Protein AF-A0A935K0T3-F1 (afdb_monomer_lite)

Structure (mmCIF, N/CA/C/O backbone):
data_AF-A0A935K0T3-F1
#
_entry.id   AF-A0A935K0T3-F1
#
loop_
_atom_site.group_PDB
_atom_site.id
_atom_site.type_symbol
_atom_site.label_atom_id
_atom_site.label_alt_id
_a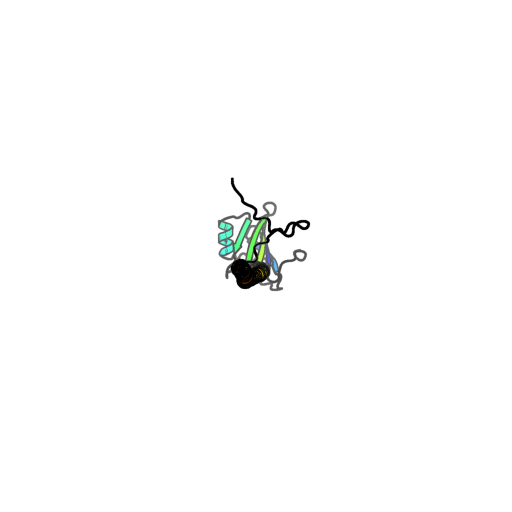tom_site.label_comp_id
_atom_site.label_asym_id
_atom_site.label_entity_id
_atom_site.label_seq_id
_atom_site.pdbx_PDB_ins_code
_atom_site.Cartn_x
_atom_site.Cartn_y
_atom_site.Cartn_z
_atom_site.occupancy
_atom_site.B_iso_or_equiv
_atom_site.auth_seq_id
_atom_site.auth_comp_id
_atom_site.auth_asym_id
_atom_site.auth_atom_id
_atom_site.pdbx_PDB_model_num
ATOM 1 N N . MET A 1 1 ? -18.525 -11.888 6.993 1.00 54.31 1 MET A N 1
ATOM 2 C CA . MET A 1 1 ? -18.818 -10.453 6.784 1.00 54.31 1 MET A C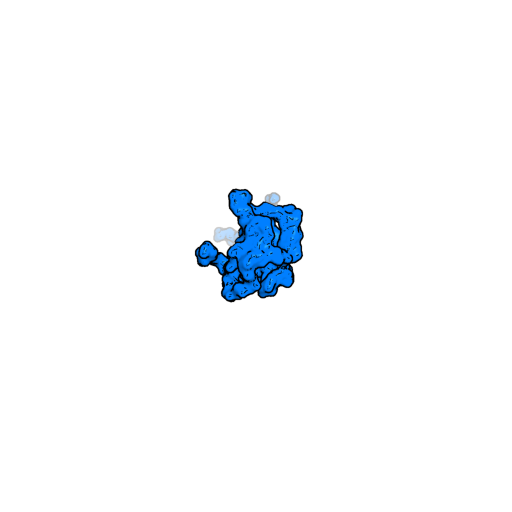A 1
ATOM 3 C C . MET A 1 1 ? -17.864 -9.775 5.790 1.00 54.31 1 MET A C 1
ATOM 5 O O . MET A 1 1 ? -18.328 -8.886 5.102 1.00 54.31 1 MET A O 1
ATOM 9 N N . PHE A 1 2 ? -16.592 -10.187 5.635 1.00 64.50 2 PHE A N 1
ATOM 10 C CA . PHE A 1 2 ? -15.665 -9.585 4.644 1.00 64.50 2 PHE A CA 1
ATOM 11 C C . PHE A 1 2 ? -15.373 -10.440 3.389 1.00 64.50 2 PHE A C 1
ATOM 13 O O . PHE A 1 2 ? -14.568 -10.028 2.562 1.00 64.50 2 PHE A O 1
ATOM 20 N N . ASN A 1 3 ? -16.013 -11.605 3.221 1.00 60.66 3 ASN A N 1
ATOM 21 C CA . ASN A 1 3 ? -15.709 -12.534 2.116 1.00 60.66 3 ASN A CA 1
ATOM 22 C C . ASN A 1 3 ? -16.122 -12.031 0.724 1.00 60.66 3 ASN A C 1
ATOM 24 O O . ASN A 1 3 ? -15.619 -12.551 -0.267 1.00 60.66 3 ASN A O 1
ATOM 28 N N . ASP A 1 4 ? -16.998 -11.028 0.639 1.00 73.56 4 ASP A N 1
ATOM 29 C CA . ASP A 1 4 ? -17.454 -10.489 -0.649 1.00 73.56 4 ASP A CA 1
ATOM 30 C C . ASP A 1 4 ? -16.467 -9.473 -1.248 1.00 73.56 4 ASP A C 1
ATOM 32 O O . ASP A 1 4 ? -16.564 -9.114 -2.422 1.00 73.56 4 ASP A O 1
ATOM 36 N N . VAL A 1 5 ? -15.482 -9.020 -0.463 1.00 77.25 5 VAL A N 1
ATOM 37 C CA . VAL A 1 5 ? -14.443 -8.101 -0.933 1.00 77.25 5 VAL A CA 1
ATOM 38 C C . VAL A 1 5 ? -13.298 -8.915 -1.523 1.00 77.25 5 VAL A C 1
ATOM 40 O O . VAL A 1 5 ? -12.588 -9.613 -0.805 1.00 77.25 5 VAL A O 1
ATOM 43 N N . LYS A 1 6 ? -13.086 -8.809 -2.836 1.00 81.81 6 LYS A N 1
ATOM 44 C CA . LYS A 1 6 ? -11.944 -9.442 -3.507 1.00 81.81 6 LYS A CA 1
ATOM 45 C C . LYS A 1 6 ? -10.707 -8.565 -3.344 1.00 81.81 6 LYS A C 1
ATOM 47 O O . LYS A 1 6 ? -10.576 -7.551 -4.023 1.00 81.81 6 LYS A O 1
ATOM 52 N N . LEU A 1 7 ? -9.811 -8.956 -2.443 1.00 85.06 7 LEU A N 1
ATOM 53 C CA . LEU A 1 7 ? -8.482 -8.362 -2.306 1.00 85.06 7 LEU A CA 1
ATOM 54 C C . LEU A 1 7 ? -7.411 -9.352 -2.754 1.00 85.06 7 LEU A C 1
ATOM 56 O O . LEU A 1 7 ? -7.618 -10.566 -2.736 1.00 85.06 7 LEU A O 1
ATOM 60 N N . ALA A 1 8 ? -6.257 -8.823 -3.151 1.00 86.19 8 ALA A N 1
ATOM 61 C CA . ALA A 1 8 ? -5.131 -9.646 -3.557 1.00 86.19 8 ALA A CA 1
ATOM 62 C C . ALA A 1 8 ? -4.634 -10.540 -2.403 1.00 86.19 8 ALA A C 1
ATOM 64 O O . ALA A 1 8 ? -4.748 -10.141 -1.233 1.00 86.19 8 ALA A O 1
ATOM 65 N N . PRO A 1 9 ? -4.042 -11.711 -2.704 1.00 86.50 9 PRO A N 1
ATOM 66 C CA . PRO A 1 9 ? -3.429 -12.568 -1.698 1.00 86.50 9 PRO A CA 1
ATOM 67 C C . PRO A 1 9 ? -2.460 -11.793 -0.806 1.00 86.50 9 PRO A C 1
ATOM 69 O O . PRO A 1 9 ? -1.772 -10.881 -1.258 1.00 86.50 9 PRO A O 1
ATOM 72 N N . GLY A 1 10 ? -2.446 -12.119 0.483 1.00 86.75 10 GLY A N 1
ATOM 73 C CA . GLY A 1 10 ? -1.633 -11.413 1.473 1.00 86.75 10 GLY A CA 1
ATOM 74 C C . GLY A 1 10 ? -2.252 -10.116 1.988 1.00 86.75 10 GLY A C 1
ATOM 75 O O . GLY A 1 10 ? -1.748 -9.585 2.971 1.00 86.75 10 GLY A O 1
ATOM 76 N N . SER A 1 11 ? -3.352 -9.612 1.419 1.00 90.31 11 SER A N 1
ATOM 77 C CA . SER A 1 11 ? -4.079 -8.453 1.966 1.00 90.31 11 SER A CA 1
ATOM 78 C C . SER A 1 11 ? -4.712 -8.750 3.328 1.00 90.31 11 SER A C 1
ATOM 80 O O . SER A 1 11 ? -4.902 -9.907 3.711 1.00 90.31 11 SER A O 1
ATOM 82 N N . ALA A 1 12 ? -5.058 -7.703 4.074 1.00 90.62 12 ALA A N 1
ATOM 83 C CA . ALA A 1 12 ? -5.707 -7.829 5.374 1.00 90.62 12 ALA A CA 1
ATOM 84 C C . ALA A 1 12 ? -6.763 -6.741 5.589 1.00 90.62 12 ALA A C 1
ATOM 86 O O . ALA A 1 12 ? -6.506 -5.564 5.357 1.00 90.62 12 ALA A O 1
ATOM 87 N N . ILE A 1 13 ? -7.922 -7.127 6.114 1.00 92.06 13 ILE A N 1
ATOM 88 C CA . ILE A 1 13 ? -8.931 -6.208 6.644 1.00 92.06 13 ILE A CA 1
ATOM 89 C C . ILE A 1 13 ? -8.975 -6.398 8.156 1.00 92.06 13 ILE A C 1
ATOM 91 O O . ILE A 1 13 ? -9.056 -7.523 8.648 1.00 92.06 13 ILE A O 1
ATOM 95 N N . SER A 1 14 ? -8.890 -5.303 8.904 1.00 91.94 14 SER A N 1
ATOM 96 C CA . SER A 1 14 ? -8.998 -5.296 10.362 1.00 91.94 14 SER A CA 1
ATOM 97 C C . SER A 1 14 ? -10.047 -4.280 10.789 1.00 91.94 14 SER A C 1
ATOM 99 O O . SER A 1 14 ? -10.011 -3.131 10.362 1.00 91.94 14 SER A O 1
ATOM 101 N N . LEU A 1 15 ? -10.958 -4.693 11.657 1.00 93.69 15 LEU A N 1
ATOM 102 C CA . LEU A 1 15 ? -11.904 -3.824 12.337 1.00 93.69 15 LEU A CA 1
ATOM 103 C C . LEU A 1 15 ? -11.421 -3.637 13.771 1.00 93.69 15 LEU A C 1
ATOM 105 O O . LEU A 1 15 ? -11.183 -4.627 14.468 1.00 93.69 15 LEU A O 1
ATOM 109 N N . ARG A 1 16 ? -11.267 -2.390 14.208 1.00 94.56 16 ARG A N 1
ATOM 110 C CA . ARG A 1 16 ? -10.879 -2.043 15.578 1.00 94.56 16 ARG A CA 1
ATOM 111 C C . ARG A 1 16 ? -11.918 -1.126 16.224 1.00 94.56 16 ARG A C 1
ATOM 113 O O . ARG A 1 16 ? -12.563 -0.349 15.525 1.00 94.56 16 ARG A O 1
ATOM 120 N N . ASP A 1 17 ? -12.093 -1.247 17.535 1.00 94.50 17 ASP A N 1
ATOM 121 C CA . ASP A 1 17 ? -12.976 -0.387 18.334 1.00 94.50 17 ASP A CA 1
ATOM 122 C C . ASP A 1 17 ? -12.347 0.993 18.630 1.00 94.50 17 ASP A C 1
ATOM 124 O O . ASP A 1 17 ? -11.243 1.304 18.174 1.00 94.50 17 ASP A O 1
ATOM 128 N N . GLU A 1 18 ? -13.044 1.828 19.406 1.00 92.38 18 GLU A N 1
ATOM 129 C CA . GLU A 1 18 ? -12.601 3.181 19.787 1.00 92.38 18 GLU A CA 1
ATOM 130 C C . GLU A 1 18 ? -11.276 3.206 20.568 1.00 92.38 18 GLU A C 1
ATOM 132 O O . GLU A 1 18 ? -10.490 4.157 20.451 1.00 92.38 18 GLU A O 1
ATOM 137 N N . ASN A 1 19 ? -11.021 2.139 21.332 1.00 92.38 19 ASN A N 1
ATOM 138 C CA . ASN A 1 19 ? -9.807 1.899 22.112 1.00 92.38 19 ASN A CA 1
ATOM 139 C C . ASN A 1 19 ? -8.745 1.143 21.302 1.00 92.38 19 ASN A C 1
ATOM 141 O O . ASN A 1 19 ? -7.766 0.646 21.866 1.00 92.38 19 ASN A O 1
ATOM 145 N N . MET A 1 20 ? -8.951 1.035 19.988 1.00 93.06 20 MET A N 1
ATOM 146 C CA . MET A 1 20 ? -8.132 0.281 19.056 1.00 93.06 20 MET A CA 1
ATOM 147 C C . MET A 1 20 ? -8.016 -1.214 19.389 1.00 93.06 20 MET A C 1
ATOM 149 O O . MET A 1 20 ? -7.093 -1.868 18.910 1.00 93.06 20 MET A O 1
ATOM 153 N N . GLY A 1 21 ? -8.937 -1.791 20.158 1.00 93.69 21 GLY A N 1
ATOM 154 C CA . GLY A 1 21 ? -9.033 -3.236 20.352 1.00 93.69 21 GLY A CA 1
ATOM 155 C C . GLY A 1 21 ? -9.462 -3.927 19.062 1.00 93.69 21 GLY A C 1
ATOM 156 O O . GLY A 1 21 ? -10.367 -3.458 18.373 1.00 93.69 21 GLY A O 1
ATOM 157 N N . LEU A 1 22 ? -8.796 -5.023 18.690 1.00 93.25 22 LEU A N 1
ATOM 158 C CA . LEU A 1 22 ? -9.160 -5.776 17.491 1.00 93.25 22 LEU A CA 1
ATOM 159 C C . LEU A 1 22 ? -10.536 -6.434 17.651 1.00 93.25 22 LEU A C 1
ATOM 161 O O . LEU A 1 22 ? -10.690 -7.339 18.455 1.00 93.25 22 LEU A O 1
ATOM 165 N N . VAL A 1 23 ? -11.521 -6.032 16.854 1.00 93.00 23 VAL A N 1
ATOM 166 C CA . VAL A 1 23 ? -12.871 -6.622 16.861 1.00 93.00 23 VAL A CA 1
ATOM 167 C C . VAL A 1 23 ? -12.943 -7.801 15.896 1.00 93.00 23 VAL A C 1
ATOM 169 O O . VAL A 1 23 ? -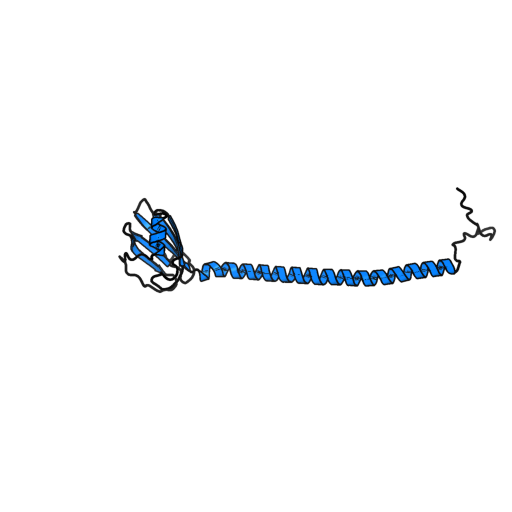13.471 -8.858 16.225 1.00 93.00 23 VAL A O 1
ATOM 172 N N . ALA A 1 24 ? -12.389 -7.630 14.697 1.00 90.44 24 ALA A N 1
ATOM 173 C CA . ALA A 1 24 ? -12.349 -8.671 13.679 1.00 90.44 24 ALA A CA 1
ATOM 174 C C . ALA A 1 24 ? -11.138 -8.481 12.765 1.00 9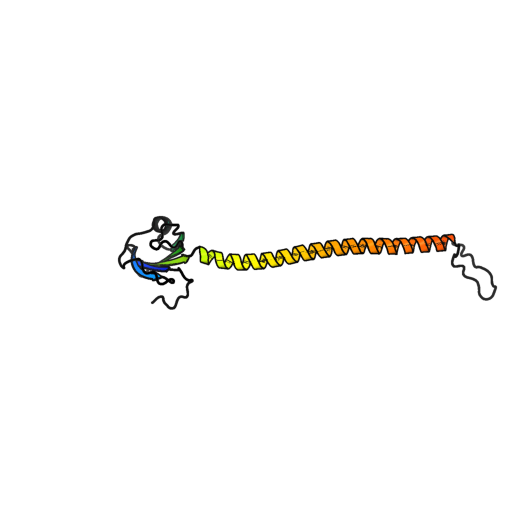0.44 24 ALA A C 1
ATOM 176 O O . ALA A 1 24 ? -10.736 -7.353 12.478 1.00 90.44 24 ALA A O 1
ATOM 177 N N . ARG A 1 25 ? -10.575 -9.582 12.264 1.00 89.25 25 ARG A N 1
ATOM 178 C CA . ARG A 1 25 ? -9.529 -9.562 11.237 1.00 89.25 25 ARG A CA 1
ATOM 179 C C . ARG A 1 25 ? -9.772 -10.665 10.224 1.00 89.25 25 ARG A C 1
ATOM 181 O O . ARG A 1 25 ? -10.046 -11.805 10.586 1.00 89.25 25 ARG A O 1
ATOM 188 N N . THR A 1 26 ? -9.604 -10.323 8.958 1.00 88.69 26 THR A N 1
ATOM 189 C CA . THR A 1 26 ? -9.605 -11.271 7.849 1.00 88.69 26 THR A CA 1
ATOM 190 C C . THR A 1 26 ? -8.349 -11.033 7.032 1.00 88.69 26 THR A C 1
ATOM 192 O O . THR A 1 26 ? -8.049 -9.898 6.665 1.00 88.69 26 THR A O 1
ATOM 195 N N . THR A 1 27 ? -7.595 -12.094 6.781 1.00 88.62 27 THR A N 1
ATOM 196 C CA . THR A 1 27 ? -6.417 -12.083 5.915 1.00 88.62 27 THR A CA 1
ATOM 197 C C . THR A 1 27 ? -6.710 -12.915 4.673 1.00 88.62 27 THR A C 1
ATOM 199 O O . THR A 1 27 ? -7.411 -13.924 4.736 1.00 88.62 27 THR A O 1
ATOM 202 N N . PHE A 1 28 ? -6.201 -12.465 3.531 1.00 87.56 28 PHE A N 1
ATOM 203 C CA . PHE A 1 28 ? -6.473 -13.056 2.217 1.00 87.56 28 PHE A CA 1
ATOM 204 C C . PHE A 1 28 ? -5.395 -14.073 1.800 1.00 87.56 28 PHE A C 1
ATOM 206 O O . PHE A 1 28 ? -5.265 -14.416 0.631 1.00 87.56 28 PHE A O 1
ATOM 213 N N . ASP A 1 29 ? -4.608 -14.550 2.765 1.00 83.56 29 ASP A N 1
ATOM 214 C CA . ASP A 1 29 ? -3.599 -15.611 2.646 1.00 83.56 29 ASP A CA 1
ATOM 215 C C . ASP A 1 29 ? -3.817 -16.755 3.658 1.00 83.56 29 ASP A C 1
ATOM 217 O O . ASP A 1 29 ? -2.972 -17.639 3.792 1.00 83.56 29 ASP A O 1
ATOM 221 N N . GLY A 1 30 ? -4.936 -16.740 4.394 1.00 69.88 30 GLY A N 1
ATOM 222 C CA . GLY A 1 30 ? -5.283 -17.770 5.378 1.00 69.88 30 GLY A CA 1
ATOM 223 C C . GLY A 1 30 ? -4.484 -17.717 6.687 1.00 69.88 30 GLY A C 1
ATOM 224 O O . GLY A 1 30 ? -4.711 -18.549 7.565 1.00 69.88 30 GLY A O 1
ATOM 225 N N . LYS A 1 31 ? -3.579 -16.746 6.873 1.00 68.75 31 LYS A N 1
ATOM 226 C CA . LYS A 1 31 ? -2.801 -16.607 8.114 1.00 68.75 31 LYS A CA 1
ATOM 227 C C . LYS A 1 31 ? -3.575 -15.790 9.148 1.00 68.75 31 LYS A C 1
ATOM 229 O O . LYS A 1 31 ? -3.603 -14.562 9.075 1.00 68.75 31 LYS A O 1
ATOM 234 N N . GLN A 1 32 ? -4.190 -16.434 10.140 1.00 64.50 32 GLN A N 1
ATOM 235 C CA . GLN A 1 32 ? -4.731 -15.730 11.312 1.00 64.50 32 GLN A CA 1
ATOM 236 C C . GLN A 1 32 ? -3.689 -15.670 12.430 1.00 64.50 32 GLN A C 1
ATOM 238 O O . GLN A 1 32 ? -3.357 -16.689 13.023 1.00 64.50 32 GLN A O 1
ATOM 243 N N . ALA A 1 33 ? -3.187 -14.470 12.733 1.00 64.44 33 ALA A N 1
ATOM 244 C CA . ALA A 1 33 ? -2.110 -14.292 13.712 1.00 64.44 33 ALA A CA 1
ATOM 245 C C . ALA A 1 33 ? -2.432 -13.323 14.867 1.00 64.44 33 ALA A C 1
ATOM 247 O O . ALA A 1 33 ? -1.569 -13.084 15.706 1.00 64.44 33 ALA A O 1
ATOM 248 N N . ILE A 1 34 ? -3.642 -12.747 14.942 1.00 78.62 34 ILE A N 1
ATOM 249 C CA . ILE A 1 34 ? -3.979 -11.762 15.986 1.00 78.62 34 ILE A CA 1
ATOM 250 C C . ILE A 1 34 ? -5.305 -12.118 16.654 1.00 78.62 34 ILE A C 1
ATOM 252 O O . ILE A 1 34 ? -6.319 -12.289 15.978 1.00 78.62 34 ILE A O 1
ATOM 256 N N . GLN A 1 35 ? -5.277 -12.216 17.982 1.00 84.19 35 GLN A N 1
ATOM 257 C CA . GLN A 1 35 ? -6.448 -12.507 18.803 1.00 84.19 35 GLN A CA 1
ATOM 258 C C . GLN A 1 35 ? -7.380 -11.292 18.875 1.00 84.19 35 GLN A C 1
ATOM 260 O O . GLN A 1 35 ? -6.933 -10.143 18.923 1.00 84.19 35 GLN A O 1
ATOM 265 N N . VAL A 1 36 ? -8.688 -11.550 18.906 1.00 88.56 36 VAL A N 1
ATOM 266 C CA . VAL A 1 36 ? -9.702 -10.520 19.171 1.00 88.56 36 VAL A CA 1
ATOM 267 C C . VAL A 1 36 ? -9.411 -9.875 20.533 1.00 88.56 36 VAL A C 1
ATOM 269 O O . VAL A 1 36 ? -9.060 -10.557 21.491 1.00 88.56 36 VAL A O 1
ATOM 272 N N . GLY A 1 37 ? -9.515 -8.552 20.605 1.00 88.88 37 GLY A N 1
ATOM 273 C CA . GLY A 1 37 ? -9.195 -7.734 21.772 1.00 88.88 37 GLY A CA 1
ATOM 274 C C . GLY A 1 37 ? -7.750 -7.229 21.828 1.00 88.88 37 GLY A C 1
ATOM 275 O O . GLY A 1 37 ? -7.460 -6.373 22.660 1.00 88.88 37 GLY A O 1
ATOM 276 N N . ASP A 1 38 ? -6.847 -7.684 20.948 1.00 89.88 38 ASP A N 1
ATOM 277 C CA . ASP A 1 38 ? -5.453 -7.219 20.942 1.00 89.88 38 ASP A CA 1
ATOM 278 C C . ASP A 1 38 ? -5.371 -5.711 20.626 1.00 89.88 38 ASP A C 1
ATOM 280 O O . ASP A 1 38 ? -5.811 -5.243 19.569 1.00 89.88 38 ASP A O 1
ATOM 284 N N . LYS A 1 39 ? -4.792 -4.948 21.559 1.00 91.94 39 LYS A N 1
ATOM 285 C CA . LYS A 1 39 ? -4.635 -3.485 21.489 1.00 91.94 39 LYS A CA 1
ATOM 286 C C . LYS A 1 39 ? -3.251 -3.040 21.026 1.00 91.94 39 LYS A C 1
ATOM 288 O O . LYS A 1 39 ? -3.002 -1.842 20.942 1.00 91.94 39 LYS A O 1
ATOM 293 N N . ARG A 1 40 ? -2.339 -3.968 20.729 1.00 89.25 40 ARG A N 1
ATOM 294 C CA . ARG A 1 40 ? -1.004 -3.614 20.245 1.00 89.25 40 ARG A CA 1
ATOM 295 C C . ARG A 1 40 ? -1.124 -2.900 18.904 1.00 89.25 40 ARG A C 1
ATOM 297 O O . ARG A 1 40 ? -1.802 -3.372 17.982 1.00 89.25 40 ARG A O 1
ATOM 304 N N . LEU A 1 41 ? -0.433 -1.770 18.805 1.00 89.38 41 LEU A N 1
ATOM 305 C CA . LEU A 1 41 ? -0.321 -0.967 17.597 1.00 89.38 41 LEU A CA 1
ATOM 306 C C . LEU A 1 41 ? 1.114 -1.044 17.089 1.00 89.38 41 LEU A C 1
ATOM 308 O O . LEU A 1 41 ? 2.068 -1.064 17.859 1.00 89.38 41 LEU A O 1
ATOM 312 N N . SER A 1 42 ? 1.272 -1.118 15.771 1.00 89.00 42 SER A N 1
ATOM 313 C CA . SER A 1 42 ? 2.587 -0.929 15.162 1.00 89.00 42 SER A CA 1
ATOM 314 C C . SER A 1 42 ? 2.998 0.544 15.298 1.00 89.00 42 SER A C 1
ATOM 316 O O . SER A 1 42 ? 2.121 1.400 15.130 1.00 89.00 42 SER A O 1
ATOM 318 N N . PRO A 1 43 ? 4.293 0.870 15.447 1.00 90.56 43 PRO A N 1
ATOM 319 C CA . PRO A 1 43 ? 4.760 2.259 15.496 1.00 90.56 43 PRO A CA 1
ATOM 320 C C . PRO A 1 43 ? 4.275 3.118 14.315 1.00 90.56 43 PRO A C 1
ATOM 322 O O . PRO A 1 43 ? 3.944 4.289 14.481 1.00 90.56 43 PRO A O 1
ATOM 325 N N . ALA A 1 44 ? 4.165 2.527 13.120 1.00 92.44 44 ALA A N 1
ATOM 326 C CA . ALA A 1 44 ? 3.660 3.215 11.934 1.00 92.44 44 ALA A CA 1
ATOM 327 C C . ALA A 1 44 ? 2.185 3.641 12.068 1.00 92.44 44 ALA A C 1
ATOM 329 O O . ALA A 1 44 ? 1.836 4.770 11.729 1.00 92.44 44 ALA A O 1
ATOM 330 N N . LEU A 1 45 ? 1.336 2.767 12.620 1.00 92.12 45 LEU A N 1
ATOM 331 C CA . LEU A 1 45 ? -0.070 3.069 12.903 1.00 92.12 45 LEU A CA 1
ATOM 332 C C . LEU A 1 45 ? -0.206 4.142 13.987 1.00 92.12 45 LEU A C 1
ATOM 334 O O . LEU A 1 45 ? -1.019 5.048 13.843 1.00 92.12 45 LEU A O 1
ATOM 338 N N . GLU A 1 46 ? 0.597 4.077 15.049 1.00 93.25 46 GLU A N 1
ATOM 339 C CA . GLU A 1 46 ? 0.588 5.110 16.093 1.00 93.25 46 GLU A CA 1
ATOM 340 C C . GLU A 1 46 ? 0.937 6.487 15.527 1.00 93.25 46 GLU A C 1
ATOM 342 O O . GLU A 1 46 ? 0.253 7.471 15.810 1.00 93.25 46 GLU A O 1
ATOM 347 N N . ASN A 1 47 ? 1.969 6.557 14.686 1.00 94.31 47 ASN A N 1
ATOM 348 C CA . ASN A 1 47 ? 2.371 7.799 14.034 1.00 94.31 47 ASN A CA 1
ATOM 349 C C . ASN A 1 47 ? 1.296 8.311 13.068 1.00 94.31 47 ASN A C 1
ATOM 351 O O . ASN A 1 47 ? 1.009 9.508 13.049 1.00 94.31 47 ASN A O 1
ATOM 355 N N . ALA A 1 48 ? 0.654 7.414 12.317 1.00 94.81 48 ALA A N 1
ATOM 356 C CA . ALA A 1 48 ? -0.439 7.779 11.426 1.00 94.81 48 ALA A CA 1
ATOM 357 C C . ALA A 1 48 ? -1.626 8.375 12.200 1.00 94.81 48 ALA A C 1
ATOM 359 O O . ALA A 1 48 ? -2.128 9.430 11.819 1.00 94.81 48 ALA A O 1
ATOM 360 N N . LEU A 1 49 ? -2.012 7.757 13.321 1.00 94.44 49 LEU A N 1
ATOM 361 C CA . LEU A 1 49 ? -3.114 8.223 14.168 1.00 94.44 49 LEU A CA 1
ATOM 362 C C . LEU A 1 49 ? -2.816 9.550 14.874 1.00 94.44 49 LEU A C 1
ATOM 364 O O . LEU A 1 49 ? -3.739 10.329 15.112 1.00 94.44 49 LEU A O 1
ATOM 368 N N . LYS A 1 50 ? -1.544 9.823 15.197 1.00 95.00 50 LYS A N 1
ATOM 369 C CA . LYS A 1 50 ? -1.106 11.137 15.700 1.00 95.00 50 LYS A CA 1
ATOM 370 C C . LYS A 1 50 ? -1.261 12.230 14.642 1.00 95.00 50 LYS A C 1
ATOM 372 O O . LYS A 1 50 ? -1.581 13.359 14.993 1.00 95.00 50 LYS A O 1
ATOM 377 N N . SER A 1 51 ? -1.035 11.902 13.369 1.00 94.56 51 SER A N 1
ATOM 378 C CA . SER A 1 51 ? -1.203 12.851 12.263 1.00 94.56 51 SER A CA 1
ATOM 379 C C . SER A 1 51 ? -2.674 13.083 11.914 1.00 94.56 51 SER A C 1
ATOM 381 O O . SER A 1 51 ? -3.062 14.219 11.658 1.00 94.56 51 SER A O 1
ATOM 383 N N . SER A 1 52 ? -3.492 12.031 11.901 1.00 93.81 52 SER A N 1
ATOM 384 C CA . SER A 1 52 ? -4.932 12.116 11.663 1.00 93.81 52 SER A CA 1
ATOM 385 C C . SER A 1 52 ? -5.638 10.944 12.334 1.00 93.81 52 SER A C 1
ATOM 387 O O . SER A 1 52 ? -5.341 9.789 12.068 1.00 93.81 52 SER A O 1
ATOM 389 N N . ARG A 1 53 ? -6.625 11.207 13.195 1.00 91.25 53 ARG A N 1
ATOM 390 C CA . ARG A 1 53 ? -7.410 10.123 13.814 1.00 91.25 53 ARG A CA 1
ATOM 391 C C . ARG A 1 53 ? -8.551 9.629 12.919 1.00 91.25 53 ARG A C 1
ATOM 393 O O . ARG A 1 53 ? -9.013 8.506 13.089 1.00 91.25 53 ARG A O 1
ATOM 400 N N . LEU A 1 54 ? -9.031 10.460 11.992 1.00 93.19 54 LEU A N 1
ATOM 401 C CA . LEU A 1 54 ? -10.254 10.181 11.231 1.00 93.19 54 LEU A CA 1
ATOM 402 C C . LEU A 1 54 ? -10.013 9.246 10.054 1.00 93.19 54 LEU A C 1
ATOM 404 O O . LEU A 1 54 ? -10.809 8.350 9.804 1.00 93.19 54 LEU A O 1
ATOM 408 N N . HIS A 1 55 ? -8.943 9.472 9.309 1.00 95.12 55 HIS A N 1
ATOM 409 C CA . HIS A 1 55 ? -8.586 8.663 8.156 1.00 95.12 55 HIS A CA 1
ATOM 410 C C . HIS A 1 55 ? -7.149 8.954 7.752 1.00 95.12 55 HIS A C 1
ATOM 412 O O . HIS A 1 55 ? -6.607 10.021 8.050 1.00 95.12 55 HIS A O 1
ATOM 418 N N . GLY A 1 56 ? -6.554 8.030 7.015 1.00 95.56 56 GLY A N 1
ATOM 419 C CA . GLY A 1 56 ? -5.232 8.227 6.452 1.00 95.56 56 GLY A CA 1
ATOM 420 C C . GLY A 1 56 ? -4.697 6.961 5.818 1.00 95.56 56 GLY A C 1
ATOM 421 O O . GLY A 1 56 ? -5.360 5.923 5.786 1.00 95.56 56 GLY A O 1
ATOM 422 N N . THR A 1 57 ? -3.472 7.063 5.321 1.00 94.94 57 THR A N 1
ATOM 423 C CA . THR A 1 57 ? -2.738 5.938 4.750 1.00 94.94 57 THR A CA 1
ATOM 424 C C . THR A 1 57 ? -1.340 5.904 5.349 1.00 94.94 57 THR A C 1
ATOM 426 O O . THR A 1 57 ? -0.746 6.955 5.584 1.00 94.94 57 THR A O 1
ATOM 429 N N . TYR A 1 58 ? -0.824 4.710 5.628 1.00 94.00 58 TYR A N 1
ATOM 430 C CA . TYR A 1 58 ? 0.523 4.519 6.154 1.00 94.00 58 TYR A CA 1
ATOM 431 C C . TYR A 1 58 ? 1.142 3.217 5.647 1.00 94.00 58 TYR A C 1
ATOM 433 O O . TYR A 1 58 ? 0.448 2.259 5.314 1.00 94.00 58 TYR A O 1
ATOM 441 N N . ASP A 1 59 ? 2.469 3.179 5.616 1.00 93.31 59 ASP A N 1
ATOM 442 C CA . ASP A 1 59 ? 3.240 1.972 5.336 1.00 93.31 59 ASP A CA 1
ATOM 443 C C . ASP A 1 59 ? 3.547 1.252 6.651 1.00 93.31 59 ASP A C 1
ATOM 445 O O . ASP A 1 59 ? 4.112 1.850 7.568 1.00 93.31 59 ASP A O 1
ATOM 449 N N . SER A 1 60 ? 3.185 -0.027 6.766 1.00 90.44 60 SER A N 1
ATOM 450 C CA . SER A 1 60 ? 3.465 -0.803 7.980 1.00 90.44 60 SER A CA 1
ATOM 451 C C . SER A 1 60 ? 4.958 -1.054 8.210 1.00 90.44 60 SER A C 1
ATOM 453 O O . SER A 1 60 ? 5.351 -1.450 9.311 1.00 90.44 60 SER A O 1
ATOM 455 N N . GLY A 1 61 ? 5.784 -0.902 7.170 1.00 86.31 61 GLY A N 1
ATOM 456 C CA . GLY A 1 61 ? 7.182 -1.308 7.162 1.00 86.31 61 GLY A CA 1
ATOM 457 C C . GLY A 1 61 ? 7.341 -2.763 7.603 1.00 86.31 61 GLY A C 1
ATOM 458 O O . GLY A 1 61 ? 6.455 -3.599 7.404 1.00 86.31 61 GLY A O 1
ATOM 459 N N . ASN A 1 62 ? 8.447 -3.038 8.291 1.00 79.88 62 ASN A N 1
ATOM 460 C CA . ASN A 1 62 ? 8.725 -4.343 8.899 1.00 79.88 62 ASN A CA 1
ATOM 461 C C . ASN A 1 62 ? 7.971 -4.562 10.229 1.00 79.88 62 ASN A C 1
ATOM 463 O O . ASN A 1 62 ? 8.184 -5.566 10.897 1.00 79.88 62 ASN A O 1
ATOM 467 N N . GLY A 1 63 ? 7.109 -3.623 10.638 1.00 68.56 63 GLY A N 1
ATOM 468 C CA . GLY A 1 63 ? 6.385 -3.655 11.913 1.00 68.56 63 GLY A CA 1
ATOM 469 C C . GLY A 1 63 ? 5.035 -4.376 11.862 1.00 68.56 63 GLY A C 1
ATOM 470 O O . GLY A 1 63 ? 4.244 -4.243 12.795 1.00 68.56 63 GLY A O 1
ATOM 471 N N . ALA A 1 64 ? 4.728 -5.088 10.774 1.00 74.88 64 ALA A N 1
ATOM 472 C CA . ALA A 1 64 ? 3.493 -5.855 10.657 1.00 74.88 64 ALA A CA 1
ATOM 473 C C . ALA A 1 64 ? 3.549 -7.118 11.532 1.00 74.88 64 ALA A C 1
ATOM 475 O O . ALA A 1 64 ? 4.505 -7.885 11.465 1.00 74.88 64 ALA A O 1
ATOM 476 N N . PHE A 1 65 ? 2.495 -7.367 12.314 1.00 72.50 65 PHE A N 1
ATOM 477 C CA . PHE A 1 65 ? 2.414 -8.504 13.247 1.00 72.50 65 PHE A CA 1
ATOM 478 C C . PHE A 1 65 ? 2.563 -9.886 12.593 1.00 72.50 65 PHE A C 1
ATOM 480 O O . PHE A 1 65 ? 2.940 -10.840 13.262 1.00 72.50 65 PHE A O 1
ATOM 487 N N . ASP A 1 66 ? 2.250 -10.002 11.305 1.00 76.88 66 ASP A N 1
ATOM 488 C CA . ASP A 1 66 ? 2.345 -11.232 10.512 1.00 76.88 66 ASP A CA 1
ATOM 489 C C . ASP A 1 66 ? 3.561 -11.241 9.565 1.00 76.88 66 ASP A C 1
ATOM 491 O O . ASP A 1 66 ? 3.682 -12.130 8.724 1.00 76.88 66 ASP A O 1
ATOM 495 N N . GLY A 1 67 ? 4.457 -10.254 9.685 1.00 80.69 67 GLY A N 1
ATOM 496 C CA . GLY A 1 67 ? 5.669 -10.124 8.872 1.00 80.69 67 GLY A CA 1
ATOM 497 C C . GLY A 1 67 ? 5.436 -9.650 7.434 1.00 80.69 67 GLY A C 1
ATOM 498 O O . GLY A 1 67 ? 6.401 -9.434 6.706 1.00 80.69 67 GLY A O 1
ATOM 499 N N . VAL A 1 68 ? 4.184 -9.449 7.012 1.00 86.31 68 VAL A N 1
ATOM 500 C CA . VAL A 1 68 ? 3.863 -9.004 5.650 1.00 86.31 68 VAL A CA 1
ATOM 501 C C . VAL A 1 68 ? 3.724 -7.484 5.635 1.00 86.31 68 VAL A C 1
ATOM 503 O O . VAL A 1 68 ? 2.773 -6.923 6.195 1.00 86.31 68 VAL A O 1
ATOM 506 N N . ARG A 1 69 ? 4.662 -6.811 4.961 1.00 90.38 69 ARG A N 1
ATOM 507 C CA . ARG A 1 69 ? 4.642 -5.357 4.772 1.00 90.38 69 ARG A CA 1
ATOM 508 C C . ARG A 1 69 ? 3.498 -4.950 3.844 1.00 90.38 69 ARG A C 1
ATOM 510 O O . ARG A 1 69 ? 3.412 -5.401 2.701 1.00 90.38 69 ARG A O 1
ATOM 517 N N . ARG A 1 70 ? 2.631 -4.063 4.328 1.00 91.62 70 ARG A N 1
ATOM 518 C CA . ARG A 1 70 ? 1.449 -3.580 3.609 1.00 91.62 70 ARG A CA 1
ATOM 519 C C . ARG A 1 70 ? 1.340 -2.069 3.692 1.00 91.62 70 ARG A C 1
ATOM 521 O O . ARG A 1 70 ? 1.695 -1.469 4.707 1.00 91.62 70 ARG A O 1
ATOM 528 N N . ILE A 1 71 ? 0.755 -1.480 2.659 1.00 93.44 71 ILE A N 1
ATOM 529 C CA . ILE A 1 71 ? 0.201 -0.132 2.744 1.00 93.44 71 ILE A CA 1
ATOM 530 C C . ILE A 1 71 ? -1.209 -0.261 3.306 1.00 93.44 71 ILE A C 1
ATOM 532 O O . ILE A 1 71 ? -2.042 -0.959 2.728 1.00 93.44 71 ILE A O 1
ATOM 536 N N . TYR A 1 72 ? -1.456 0.373 4.446 1.00 94.06 72 TYR A N 1
ATOM 537 C CA . TYR A 1 72 ? -2.750 0.390 5.110 1.00 94.06 72 TYR A CA 1
ATOM 538 C C . TYR A 1 72 ? -3.443 1.725 4.898 1.00 94.06 72 TYR A C 1
ATOM 540 O O . TYR A 1 72 ? -2.882 2.767 5.227 1.00 94.06 72 TYR A O 1
ATOM 548 N N . SER A 1 73 ? -4.698 1.681 4.471 1.00 95.50 73 SER A N 1
ATOM 549 C CA . SER A 1 73 ? -5.626 2.801 4.583 1.00 95.50 73 SER A CA 1
ATOM 550 C C . SER A 1 73 ? -6.585 2.540 5.735 1.00 95.50 73 SER A C 1
ATOM 552 O O . SER A 1 73 ? -7.069 1.419 5.911 1.00 95.50 73 SER A O 1
ATOM 554 N N . TYR A 1 74 ? -6.847 3.563 6.541 1.00 95.75 74 TYR A N 1
ATOM 555 C CA . TYR A 1 74 ? -7.778 3.474 7.658 1.00 95.75 74 TYR A CA 1
ATOM 556 C C . TYR A 1 74 ? -8.826 4.574 7.599 1.00 95.75 74 TYR A C 1
ATOM 558 O O . TYR A 1 74 ? -8.567 5.675 7.110 1.00 95.75 74 TYR A O 1
ATOM 566 N N . HIS A 1 75 ? -10.009 4.257 8.116 1.00 96.12 75 HIS A N 1
ATOM 567 C CA . HIS A 1 75 ? -11.122 5.185 8.219 1.00 96.12 75 HIS A CA 1
ATOM 568 C C . HIS A 1 75 ? -11.917 4.921 9.503 1.00 96.12 75 HIS A C 1
ATOM 570 O O . HIS A 1 75 ? -12.377 3.802 9.746 1.00 96.12 75 HIS A O 1
ATOM 576 N N . LEU A 1 76 ? -12.090 5.962 10.314 1.00 95.50 76 LEU A N 1
ATOM 577 C CA . LEU A 1 76 ? -12.932 5.978 11.502 1.00 95.50 76 LEU A CA 1
ATOM 578 C C . LEU A 1 76 ? -14.377 6.262 11.098 1.00 95.50 76 LEU A C 1
ATOM 580 O O . LEU A 1 76 ? -14.689 7.281 10.483 1.00 95.50 76 LEU A O 1
ATOM 584 N N . ASN A 1 77 ? -15.286 5.388 11.502 1.00 94.56 77 ASN A N 1
ATOM 585 C CA . ASN A 1 77 ? -16.709 5.657 11.431 1.00 94.56 77 ASN A CA 1
ATOM 586 C C . ASN A 1 77 ? -17.152 6.419 12.686 1.00 94.56 77 ASN A C 1
ATOM 588 O O . ASN A 1 77 ? -17.358 5.822 13.739 1.00 94.56 77 ASN A O 1
ATOM 592 N N . GLN A 1 78 ? -17.340 7.733 12.563 1.00 91.31 78 GLN A N 1
ATOM 593 C CA . GLN A 1 78 ? -17.728 8.596 13.686 1.00 91.31 78 GLN A CA 1
ATOM 594 C C . GLN A 1 78 ? -19.074 8.220 14.325 1.00 91.31 78 GLN A C 1
ATOM 596 O O . GLN A 1 78 ? -19.279 8.495 15.500 1.00 91.31 78 GLN A O 1
ATOM 601 N N . LYS A 1 79 ? -19.986 7.577 13.581 1.00 92.50 79 LYS A N 1
ATOM 602 C CA . LYS A 1 79 ? -21.305 7.185 14.100 1.00 92.50 79 LYS A CA 1
ATOM 603 C C . LYS A 1 79 ? -21.230 6.010 15.078 1.00 92.50 79 LYS A C 1
ATOM 605 O O . LYS A 1 79 ? -22.070 5.912 15.964 1.00 92.50 79 LYS A O 1
ATOM 610 N N . TYR A 1 80 ? -20.266 5.109 14.886 1.00 91.50 80 TYR A N 1
ATOM 611 C CA . TYR A 1 80 ? -20.182 3.845 15.627 1.00 91.50 80 TYR A CA 1
ATOM 612 C C . TYR A 1 80 ? -18.853 3.641 16.365 1.00 91.50 80 TYR A C 1
ATOM 614 O O . TYR A 1 80 ? -18.680 2.615 17.009 1.00 91.50 80 TYR A O 1
ATOM 622 N N . GLY A 1 81 ? -17.889 4.552 16.222 1.00 91.75 81 GLY A N 1
ATOM 623 C CA . GLY A 1 81 ? -16.601 4.476 16.913 1.00 91.75 81 GLY A CA 1
ATOM 624 C C . GLY A 1 81 ? -15.612 3.446 16.356 1.00 91.75 81 GLY A C 1
ATOM 625 O O . GLY A 1 81 ? -14.491 3.334 16.846 1.00 91.75 81 GLY A O 1
ATOM 626 N N . PHE A 1 82 ? -15.979 2.699 15.312 1.00 94.12 82 PHE A N 1
ATOM 627 C CA . PHE A 1 82 ? -15.106 1.678 14.734 1.00 94.12 82 PHE A CA 1
ATOM 628 C C . PHE A 1 82 ? -14.143 2.249 13.698 1.00 94.12 82 PHE A C 1
ATOM 630 O O . PHE A 1 82 ? -14.532 3.024 12.824 1.00 94.12 82 PHE A O 1
ATOM 637 N N . THR A 1 83 ? -12.898 1.785 13.740 1.00 95.81 83 THR A N 1
ATOM 638 C CA . THR A 1 83 ? -11.885 2.052 12.717 1.00 95.81 83 THR A CA 1
ATOM 639 C C . THR A 1 83 ? -11.720 0.826 11.832 1.00 95.81 83 THR A C 1
ATOM 641 O O . THR A 1 83 ? -11.382 -0.259 12.309 1.00 95.81 83 THR A O 1
ATOM 644 N N . VAL A 1 84 ? -11.939 0.996 10.531 1.00 95.00 84 VAL A N 1
ATOM 645 C CA . VAL A 1 84 ? -11.656 -0.034 9.526 1.00 95.00 84 VAL A CA 1
ATOM 646 C C . VAL A 1 84 ? -10.265 0.222 8.969 1.00 95.00 84 VAL A C 1
ATOM 648 O O . VAL A 1 84 ? -9.966 1.344 8.572 1.00 95.00 84 VAL A O 1
ATOM 651 N N . LEU A 1 85 ? -9.425 -0.808 8.936 1.00 94.12 85 LEU A N 1
ATOM 652 C CA . LEU A 1 85 ? -8.096 -0.788 8.339 1.00 94.12 85 LEU A CA 1
ATOM 653 C C . LEU A 1 85 ? -8.056 -1.805 7.201 1.00 94.12 85 LEU A C 1
ATOM 655 O O . LEU A 1 85 ? -8.351 -2.981 7.414 1.00 94.12 85 LEU A O 1
ATOM 659 N N . VAL A 1 86 ? -7.648 -1.366 6.017 1.00 94.12 86 VAL A N 1
ATOM 660 C CA . VAL A 1 86 ? -7.475 -2.211 4.832 1.00 94.12 86 VAL A CA 1
ATOM 661 C C . VAL A 1 86 ? -6.025 -2.111 4.391 1.00 94.12 86 VAL A C 1
ATOM 663 O O . VAL A 1 86 ? -5.549 -1.023 4.089 1.00 94.12 86 VAL A O 1
ATOM 666 N N . GLY A 1 87 ? -5.316 -3.236 4.405 1.00 92.88 87 GLY A N 1
ATOM 667 C CA . GLY A 1 87 ? -3.906 -3.337 4.053 1.00 92.88 87 GLY A CA 1
ATOM 668 C C . GLY A 1 87 ? -3.693 -4.172 2.801 1.00 92.88 87 GLY A C 1
ATOM 669 O O . GLY A 1 87 ? -4.139 -5.319 2.761 1.00 92.88 87 GLY A O 1
ATOM 670 N N . ILE A 1 88 ? -2.963 -3.631 1.827 1.00 92.31 88 ILE A N 1
ATOM 671 C CA . ILE A 1 88 ? -2.571 -4.328 0.592 1.00 92.31 88 ILE A CA 1
ATOM 672 C C . ILE A 1 88 ? -1.043 -4.517 0.588 1.00 92.31 88 ILE A C 1
ATOM 674 O O . ILE A 1 88 ? -0.322 -3.577 0.942 1.00 92.31 88 ILE A O 1
ATOM 678 N N . PRO A 1 89 ? -0.516 -5.702 0.224 1.00 90.94 89 PRO A N 1
ATOM 679 C CA . PRO A 1 89 ? 0.924 -5.943 0.162 1.00 90.94 89 PRO A CA 1
ATOM 680 C C . PRO A 1 89 ? 1.624 -5.025 -0.838 1.00 90.94 89 PRO A C 1
ATOM 682 O O . PRO A 1 89 ? 1.157 -4.845 -1.962 1.00 90.94 89 PRO A O 1
ATOM 685 N N . VAL A 1 90 ? 2.779 -4.482 -0.447 1.00 88.62 90 VAL A N 1
ATOM 686 C CA . VAL A 1 90 ? 3.563 -3.566 -1.300 1.00 88.62 90 VAL A CA 1
ATOM 687 C C . VAL A 1 90 ? 3.981 -4.237 -2.612 1.00 88.62 90 VAL A C 1
ATOM 689 O O . VAL A 1 90 ? 3.956 -3.613 -3.669 1.00 88.62 90 VAL A O 1
ATOM 692 N N . GLU A 1 91 ? 4.321 -5.524 -2.552 1.00 83.75 91 GLU A N 1
ATOM 693 C CA . GLU A 1 91 ? 4.689 -6.334 -3.719 1.00 83.75 91 GLU A CA 1
ATOM 694 C C . GLU A 1 91 ? 3.571 -6.406 -4.767 1.00 83.75 91 GLU A C 1
ATOM 696 O O . GLU A 1 91 ? 3.837 -6.304 -5.963 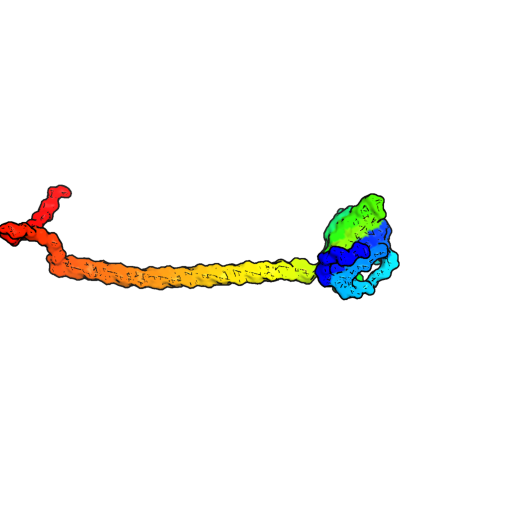1.00 83.75 91 GLU A O 1
ATOM 701 N N . VAL A 1 92 ? 2.312 -6.486 -4.324 1.00 83.25 92 VAL A N 1
ATOM 702 C CA . VAL A 1 92 ? 1.151 -6.507 -5.217 1.00 83.25 92 VAL A CA 1
ATOM 703 C C . VAL A 1 92 ? 0.922 -5.128 -5.826 1.00 83.25 92 VAL A C 1
ATOM 705 O O . VAL A 1 92 ? 0.725 -5.037 -7.035 1.00 83.25 92 VAL A O 1
ATOM 708 N N . VAL A 1 93 ? 1.004 -4.063 -5.020 1.00 76.81 93 VAL A N 1
ATOM 709 C CA . VAL A 1 93 ? 0.813 -2.678 -5.493 1.00 76.81 93 VAL A CA 1
ATOM 710 C C . VAL A 1 93 ? 1.772 -2.344 -6.641 1.00 76.81 93 VAL A C 1
ATOM 712 O O . VAL A 1 93 ? 1.386 -1.683 -7.601 1.00 76.81 93 VAL A O 1
ATOM 715 N N . LEU A 1 94 ? 3.015 -2.826 -6.573 1.00 72.69 94 LEU A N 1
ATOM 716 C CA . LEU A 1 94 ? 4.020 -2.585 -7.611 1.00 72.69 94 LEU A CA 1
ATOM 717 C C . LEU A 1 94 ? 3.897 -3.539 -8.810 1.00 72.69 94 LEU A C 1
ATOM 719 O O . LEU A 1 94 ? 4.307 -3.186 -9.915 1.00 72.69 94 LEU A O 1
ATOM 723 N N . SER A 1 95 ? 3.336 -4.737 -8.621 1.00 73.31 95 SER A N 1
ATOM 724 C CA . SER A 1 95 ? 3.271 -5.767 -9.668 1.00 73.31 95 SER A CA 1
ATOM 725 C C . SER A 1 95 ? 2.466 -5.339 -10.901 1.00 73.31 95 SER A C 1
ATOM 727 O O . SER A 1 95 ? 2.898 -5.576 -12.031 1.00 73.31 95 SER A O 1
ATOM 729 N N . GLU A 1 96 ? 1.342 -4.642 -10.709 1.00 73.75 96 GLU A N 1
ATOM 730 C CA . GLU A 1 96 ? 0.537 -4.120 -11.820 1.00 73.75 96 GLU A CA 1
ATOM 731 C C . GLU A 1 96 ? 1.314 -3.083 -12.638 1.00 73.75 96 GLU A C 1
ATOM 733 O O . GLU A 1 96 ? 1.237 -3.062 -13.870 1.00 73.75 96 GLU A O 1
ATOM 738 N N . TRP A 1 97 ? 2.131 -2.270 -11.965 1.00 77.69 97 TRP A N 1
ATOM 739 C CA . TRP A 1 97 ? 2.926 -1.236 -12.613 1.00 77.69 97 TRP A CA 1
ATOM 740 C C . TRP A 1 97 ? 4.050 -1.820 -13.479 1.00 77.69 97 TRP A C 1
ATOM 742 O O . TRP A 1 97 ? 4.286 -1.332 -14.586 1.00 77.69 97 TRP A O 1
ATOM 752 N N . TYR A 1 98 ? 4.693 -2.910 -13.046 1.00 78.38 98 TYR A N 1
ATOM 753 C CA . TYR A 1 98 ? 5.746 -3.564 -13.833 1.00 78.38 98 TYR A CA 1
ATOM 754 C C . TYR A 1 98 ? 5.237 -4.151 -15.155 1.00 78.38 98 TYR A C 1
ATOM 756 O O . TYR A 1 98 ? 5.912 -4.022 -16.178 1.00 78.38 98 TYR A O 1
ATOM 764 N N . ASN A 1 99 ? 4.037 -4.737 -15.171 1.00 78.06 99 ASN A N 1
ATOM 765 C CA . ASN A 1 99 ? 3.452 -5.290 -16.398 1.00 78.06 99 ASN A CA 1
ATOM 766 C C . ASN A 1 99 ? 3.149 -4.194 -17.436 1.00 78.06 99 ASN A C 1
ATOM 768 O O . ASN A 1 99 ? 3.393 -4.364 -18.637 1.00 78.06 99 ASN A O 1
ATOM 772 N N . GLN A 1 100 ? 2.663 -3.039 -16.975 1.00 80.69 100 GLN A N 1
ATOM 773 C CA . GLN A 1 100 ? 2.447 -1.877 -17.837 1.00 80.69 100 GLN A CA 1
ATOM 774 C C . GLN A 1 100 ? 3.775 -1.292 -18.330 1.00 80.69 100 GLN A C 1
ATOM 776 O O . GLN A 1 100 ? 3.927 -1.034 -19.525 1.00 80.69 100 GLN A O 1
ATOM 781 N N . ALA A 1 101 ? 4.760 -1.150 -17.438 1.00 85.88 101 ALA A N 1
ATOM 782 C CA . ALA A 1 101 ? 6.089 -0.660 -17.786 1.00 85.88 101 ALA A CA 1
ATOM 783 C C . ALA A 1 101 ? 6.771 -1.548 -18.840 1.00 85.88 101 ALA A C 1
ATOM 785 O O . ALA A 1 101 ? 7.365 -1.028 -19.783 1.00 85.88 101 ALA A O 1
ATOM 786 N N . PHE A 1 102 ? 6.628 -2.874 -18.738 1.00 89.38 102 PHE A N 1
ATOM 787 C CA . PHE A 1 102 ? 7.150 -3.813 -19.732 1.00 89.38 102 PHE A CA 1
ATOM 788 C C . PHE A 1 102 ? 6.509 -3.612 -21.112 1.00 89.38 102 PHE A C 1
ATOM 790 O O . PHE A 1 102 ? 7.214 -3.540 -22.117 1.00 89.38 102 PHE A O 1
ATOM 797 N N . SER A 1 103 ? 5.185 -3.449 -21.165 1.00 88.00 103 SER A N 1
ATOM 798 C CA . SER A 1 103 ? 4.467 -3.212 -22.426 1.00 88.00 103 SER A CA 1
ATOM 799 C C . SER A 1 103 ? 4.916 -1.910 -23.102 1.00 88.00 103 SER A C 1
ATOM 801 O O . SER A 1 103 ? 5.177 -1.883 -24.306 1.00 88.00 103 SER A O 1
ATOM 803 N N . ILE A 1 104 ? 5.077 -0.840 -22.316 1.00 91.56 104 ILE A N 1
ATOM 804 C CA . ILE A 1 104 ? 5.587 0.453 -22.797 1.00 91.56 104 ILE A CA 1
ATOM 805 C C . ILE A 1 104 ? 7.036 0.321 -23.281 1.00 91.56 104 ILE A C 1
ATOM 807 O O . ILE A 1 104 ? 7.386 0.864 -24.328 1.00 91.56 104 ILE A O 1
ATOM 811 N N . LEU A 1 105 ? 7.875 -0.422 -22.555 1.00 94.44 105 LEU A N 1
ATOM 812 C CA . LEU A 1 105 ? 9.272 -0.651 -22.920 1.00 94.44 105 LEU A CA 1
ATOM 813 C C . LEU A 1 105 ? 9.392 -1.380 -24.263 1.00 94.44 105 LEU A C 1
ATOM 815 O O . LEU A 1 105 ? 10.178 -0.967 -25.114 1.00 94.44 105 LEU A O 1
ATOM 819 N N . VAL A 1 106 ? 8.592 -2.428 -24.475 1.00 95.06 106 VAL A N 1
ATOM 820 C CA . VAL A 1 106 ? 8.547 -3.161 -25.749 1.00 95.06 106 VAL A CA 1
ATOM 821 C C . VAL A 1 106 ? 8.153 -2.224 -26.892 1.00 95.06 106 VAL A C 1
ATOM 823 O O . VAL A 1 106 ? 8.827 -2.202 -27.923 1.00 95.06 106 VAL A O 1
ATOM 826 N N . LEU A 1 107 ? 7.120 -1.399 -26.698 1.00 96.19 107 LEU A N 1
ATOM 827 C CA . LEU A 1 107 ? 6.691 -0.414 -27.693 1.00 96.19 107 LEU A CA 1
ATOM 828 C C . LEU A 1 107 ? 7.804 0.597 -28.019 1.00 96.19 107 LEU A C 1
ATOM 830 O O . LEU A 1 107 ? 8.050 0.893 -29.190 1.00 96.19 107 LEU A O 1
ATOM 834 N N . LEU A 1 108 ? 8.514 1.087 -26.999 1.00 96.81 108 LEU A N 1
ATOM 835 C CA . LEU A 1 108 ? 9.655 1.991 -27.159 1.00 96.81 108 LEU A CA 1
ATOM 836 C C . LEU A 1 108 ? 10.786 1.351 -27.967 1.00 96.81 108 LEU A C 1
ATOM 838 O O . LEU A 1 108 ? 11.324 1.987 -28.873 1.00 96.81 108 LEU A O 1
ATOM 842 N N . ILE A 1 109 ? 11.124 0.090 -27.686 1.00 96.81 109 ILE A N 1
ATOM 843 C CA . ILE A 1 109 ? 12.149 -0.650 -28.435 1.00 96.81 109 ILE A CA 1
ATOM 844 C C . ILE A 1 109 ? 11.744 -0.774 -29.906 1.00 96.81 109 ILE A C 1
ATOM 846 O O . ILE A 1 109 ? 12.555 -0.472 -30.783 1.00 96.81 109 ILE A O 1
ATOM 850 N N . PHE A 1 110 ? 10.492 -1.146 -30.193 1.00 96.94 110 PHE A N 1
ATOM 851 C CA . PHE A 1 110 ? 9.989 -1.198 -31.568 1.00 96.94 110 PHE A CA 1
ATOM 852 C C . PHE A 1 110 ? 10.092 0.156 -32.270 1.00 96.94 110 PHE A C 1
ATOM 854 O O . PHE A 1 110 ? 10.532 0.219 -33.419 1.00 96.94 110 PHE A O 1
ATOM 861 N N . PHE A 1 111 ? 9.746 1.242 -31.578 1.00 96.75 111 PHE A N 1
ATOM 862 C CA . PHE A 1 111 ? 9.833 2.588 -32.131 1.00 96.75 111 PHE A CA 1
ATOM 863 C C . PHE A 1 111 ? 11.281 3.003 -32.434 1.00 96.75 111 PHE A C 1
ATOM 865 O O . PHE A 1 111 ? 11.565 3.536 -33.511 1.00 96.75 111 PHE A O 1
ATOM 872 N N . VAL A 1 112 ? 12.218 2.712 -31.526 1.00 96.50 112 VAL A N 1
ATOM 873 C CA . VAL A 1 112 ? 13.651 2.990 -31.712 1.00 96.50 112 VAL A CA 1
ATOM 874 C C . VAL A 1 112 ? 14.217 2.179 -32.876 1.00 96.50 112 VAL A C 1
ATOM 876 O O . VAL A 1 112 ? 14.880 2.743 -33.747 1.00 96.50 112 VAL A O 1
ATOM 879 N N . VAL A 1 113 ? 13.924 0.877 -32.940 1.00 96.44 113 VAL A N 1
ATOM 880 C CA . VAL A 1 113 ? 14.373 0.003 -34.034 1.00 96.44 113 VAL A CA 1
ATOM 881 C C . VAL A 1 113 ? 13.778 0.457 -35.365 1.00 96.44 113 VAL A C 1
ATOM 883 O O . VAL A 1 113 ? 14.514 0.586 -36.344 1.00 96.44 113 VAL A O 1
ATOM 886 N N . GLY A 1 114 ? 12.480 0.766 -35.403 1.00 94.75 114 GLY A N 1
ATOM 887 C CA . GLY A 1 114 ? 11.802 1.278 -36.592 1.00 94.75 114 GLY A CA 1
ATOM 888 C C . GLY A 1 114 ? 12.424 2.583 -37.086 1.00 94.75 114 GLY A C 1
ATOM 889 O O . GLY A 1 114 ? 12.784 2.689 -38.257 1.00 94.75 114 GLY A O 1
ATOM 890 N N . THR A 1 115 ? 12.653 3.537 -36.182 1.00 93.19 115 THR A N 1
ATOM 891 C CA . THR A 1 115 ? 13.314 4.815 -36.493 1.00 93.19 115 THR A CA 1
ATOM 892 C C . THR A 1 115 ? 14.740 4.601 -37.000 1.00 93.19 115 THR A C 1
ATOM 894 O O . THR A 1 115 ? 15.159 5.221 -37.979 1.00 93.19 115 THR A O 1
ATOM 897 N N . PHE A 1 116 ? 15.492 3.693 -36.378 1.00 93.94 116 PHE A N 1
ATOM 898 C CA . PHE A 1 116 ? 16.864 3.389 -36.771 1.00 93.94 116 PHE A CA 1
ATOM 899 C C . PHE A 1 116 ? 16.940 2.738 -38.160 1.00 93.94 116 PHE A C 1
ATOM 901 O O . PHE A 1 116 ? 17.745 3.153 -38.999 1.00 93.94 116 PHE A O 1
ATOM 908 N N . VAL A 1 117 ? 16.075 1.757 -38.435 1.00 92.00 117 VAL A N 1
ATOM 909 C CA . VAL A 1 117 ? 15.966 1.105 -39.749 1.00 92.00 117 VAL A CA 1
ATOM 910 C C . VAL A 1 117 ? 15.527 2.112 -40.807 1.00 92.00 117 VAL A C 1
ATOM 912 O O . VAL A 1 117 ? 16.145 2.182 -41.871 1.00 92.00 117 VAL A O 1
ATOM 915 N N . PHE A 1 118 ? 14.524 2.939 -40.505 1.00 90.19 118 PHE A N 1
ATOM 916 C CA . PHE A 1 118 ? 14.033 3.974 -41.408 1.00 90.19 118 PHE A CA 1
ATOM 917 C C . PHE A 1 118 ? 15.122 5.002 -41.743 1.00 90.19 118 PHE A C 1
ATOM 919 O O . PHE A 1 118 ? 15.373 5.279 -42.920 1.00 90.19 118 PHE A O 1
ATOM 926 N N . SER A 1 119 ? 15.848 5.487 -40.733 1.00 89.44 119 SER A N 1
ATOM 927 C CA . SER A 1 119 ? 16.995 6.383 -40.906 1.00 89.44 119 SER A CA 1
ATOM 928 C C . SER A 1 119 ? 18.062 5.757 -41.810 1.00 89.44 119 SER A C 1
ATOM 930 O O . SER A 1 119 ? 18.462 6.351 -42.817 1.00 89.44 119 SER A O 1
ATOM 932 N N . ARG A 1 120 ? 18.450 4.499 -41.552 1.00 85.31 120 ARG A N 1
ATOM 933 C CA . ARG A 1 120 ? 19.396 3.778 -42.418 1.00 85.31 120 ARG A CA 1
ATOM 934 C C . ARG A 1 120 ? 18.883 3.585 -43.842 1.00 85.31 120 ARG A C 1
ATOM 936 O O . ARG A 1 120 ? 19.666 3.721 -44.781 1.00 85.31 120 ARG A O 1
ATOM 943 N N . SER A 1 121 ? 17.606 3.257 -44.016 1.00 79.69 121 SER A N 1
ATOM 944 C CA . SER A 1 121 ? 17.004 3.052 -45.338 1.00 79.69 121 SER A CA 1
ATOM 945 C C . SER A 1 121 ? 16.991 4.346 -46.157 1.00 79.69 121 SER A C 1
ATOM 947 O O . SER A 1 121 ? 17.344 4.337 -47.336 1.00 79.69 121 SER A O 1
ATOM 949 N N . THR A 1 122 ? 16.715 5.479 -45.507 1.00 78.25 122 THR A N 1
ATOM 950 C CA . THR A 1 122 ? 16.722 6.806 -46.131 1.00 78.25 122 THR A CA 1
ATOM 951 C C . THR A 1 122 ? 18.133 7.194 -46.568 1.00 78.25 122 THR A C 1
ATOM 953 O O . THR A 1 122 ? 18.332 7.663 -47.690 1.00 78.25 122 THR A O 1
ATOM 956 N N . LEU A 1 123 ? 19.138 6.938 -45.725 1.00 76.50 123 LEU A N 1
ATOM 957 C CA . LEU A 1 123 ? 20.541 7.176 -46.074 1.00 76.50 123 LEU A CA 1
ATOM 958 C C . LEU A 1 123 ? 20.996 6.301 -47.251 1.00 76.50 123 LEU A C 1
ATOM 960 O O . LEU A 1 123 ? 21.629 6.806 -48.174 1.00 76.50 123 LEU A O 1
ATOM 964 N N . ARG A 1 124 ? 20.619 5.016 -47.275 1.00 70.44 124 ARG A N 1
ATOM 965 C CA . ARG A 1 124 ? 20.929 4.109 -48.396 1.00 70.44 124 ARG A CA 1
ATOM 966 C C . ARG A 1 124 ? 20.260 4.540 -49.704 1.00 70.44 124 ARG A C 1
ATOM 968 O O . ARG A 1 124 ? 20.893 4.506 -50.754 1.00 70.44 124 ARG A O 1
ATOM 975 N N . THR A 1 125 ? 19.010 4.987 -49.637 1.00 68.00 125 THR A N 1
ATOM 976 C CA . THR A 1 125 ? 18.248 5.435 -50.815 1.00 68.00 125 THR A CA 1
ATOM 977 C C . THR A 1 125 ? 18.836 6.715 -51.412 1.00 68.00 125 THR A C 1
ATOM 979 O O . THR A 1 125 ? 18.927 6.856 -52.630 1.00 68.00 125 THR A O 1
ATOM 982 N N . ARG A 1 126 ? 19.337 7.626 -50.568 1.00 65.00 126 ARG A N 1
ATOM 983 C CA . ARG A 1 126 ? 20.045 8.833 -51.024 1.00 65.00 126 ARG A CA 1
ATOM 984 C C . ARG A 1 126 ? 21.324 8.513 -51.794 1.00 65.00 126 ARG A C 1
ATOM 986 O O . ARG A 1 126 ? 21.601 9.168 -52.795 1.00 65.00 126 ARG A O 1
ATOM 993 N N . GLU A 1 127 ? 22.081 7.509 -51.361 1.00 70.44 127 GLU A N 1
ATOM 994 C CA . GLU A 1 127 ? 23.289 7.072 -52.073 1.00 70.44 127 GLU A CA 1
ATOM 995 C C . GLU A 1 127 ? 22.971 6.458 -53.445 1.00 70.44 127 GLU A C 1
ATOM 997 O O . GLU A 1 127 ? 23.722 6.667 -54.396 1.00 70.44 127 GLU A O 1
ATOM 1002 N N . LEU A 1 128 ? 21.827 5.779 -53.583 1.00 65.88 128 LEU A N 1
ATOM 1003 C CA . LEU A 1 128 ? 21.342 5.273 -54.872 1.00 65.88 128 LEU A CA 1
ATOM 1004 C C . LEU A 1 128 ? 20.898 6.410 -55.807 1.00 65.88 128 LEU A C 1
ATOM 1006 O O . LEU A 1 128 ? 21.314 6.451 -56.963 1.00 65.88 128 LEU A O 1
ATOM 1010 N N . HIS A 1 129 ? 20.129 7.385 -55.313 1.00 64.06 129 HIS A N 1
ATOM 1011 C CA . HIS A 1 129 ? 19.684 8.522 -56.130 1.00 64.06 129 HIS A CA 1
ATOM 1012 C C . HIS A 1 129 ? 20.834 9.405 -56.627 1.00 64.06 129 HIS A C 1
ATOM 1014 O O . HIS A 1 129 ? 20.779 9.896 -57.753 1.00 64.06 129 HIS A O 1
ATOM 1020 N N . LYS A 1 130 ? 21.907 9.563 -55.840 1.00 67.62 130 LYS A N 1
ATOM 1021 C CA . LYS A 1 130 ? 23.106 10.295 -56.277 1.00 67.62 130 LYS A CA 1
ATOM 1022 C C . LYS A 1 130 ? 23.798 9.646 -57.481 1.00 67.62 130 LYS A C 1
ATOM 1024 O O . LYS A 1 130 ? 24.411 10.367 -58.261 1.00 67.62 130 LYS A O 1
ATOM 1029 N N . ARG A 1 131 ? 23.732 8.316 -57.634 1.00 67.19 131 ARG A N 1
ATOM 1030 C CA . ARG A 1 131 ? 24.336 7.610 -58.779 1.00 67.19 131 ARG A CA 1
ATOM 1031 C C . ARG A 1 131 ? 23.536 7.844 -60.055 1.00 67.19 131 ARG A C 1
ATOM 1033 O O . ARG A 1 131 ? 24.107 8.305 -61.034 1.00 67.19 131 ARG A O 1
ATOM 1040 N N . ASN A 1 132 ? 22.219 7.663 -59.989 1.00 66.62 132 ASN A N 1
ATOM 1041 C CA . ASN A 1 132 ? 21.339 7.885 -61.138 1.00 66.62 132 ASN A CA 1
ATOM 1042 C C . ASN A 1 132 ? 21.366 9.352 -61.597 1.00 66.62 132 ASN A C 1
ATOM 1044 O O . ASN A 1 132 ? 21.348 9.628 -62.790 1.00 66.62 132 ASN A O 1
ATOM 1048 N N . LEU A 1 133 ? 21.460 10.307 -60.662 1.00 70.00 133 LEU A N 1
ATOM 1049 C CA . LEU A 1 133 ? 21.565 11.724 -61.018 1.00 70.00 133 LEU A CA 1
ATOM 1050 C C . LEU A 1 133 ? 22.909 12.057 -61.684 1.00 70.00 133 LEU A C 1
ATOM 1052 O O . LEU A 1 133 ? 22.946 12.871 -62.602 1.00 70.00 133 LEU A O 1
ATOM 1056 N N . LYS A 1 134 ? 24.006 11.413 -61.259 1.00 72.62 134 LYS A N 1
ATOM 1057 C CA . LYS A 1 134 ? 25.310 11.554 -61.923 1.00 72.62 134 LYS A CA 1
ATOM 1058 C C . LYS A 1 134 ? 25.283 11.007 -63.347 1.00 72.62 134 LYS A C 1
ATOM 1060 O O . LYS A 1 134 ? 25.786 11.682 -64.232 1.00 72.62 134 LYS A O 1
ATOM 1065 N N . GLU A 1 135 ? 24.664 9.851 -63.576 1.00 73.75 135 GLU A N 1
ATOM 1066 C CA . GLU A 1 135 ? 24.514 9.288 -64.926 1.00 73.75 135 GLU A CA 1
ATOM 1067 C C . GLU A 1 135 ? 23.663 10.185 -65.839 1.00 73.75 135 GLU A C 1
ATOM 1069 O O . GLU A 1 135 ? 23.995 10.370 -67.008 1.00 73.75 135 GLU A O 1
ATOM 1074 N N . LEU A 1 136 ? 22.607 10.817 -65.316 1.00 71.50 136 LEU A N 1
ATOM 1075 C CA . LEU A 1 136 ? 21.797 11.767 -66.089 1.00 71.50 136 LEU A CA 1
ATOM 1076 C C . LEU A 1 136 ? 22.566 13.042 -66.468 1.00 71.50 136 LEU A C 1
ATOM 1078 O O . LEU A 1 136 ? 22.415 13.550 -67.576 1.00 71.50 136 LEU A O 1
ATOM 1082 N N . ILE A 1 137 ? 23.402 13.559 -65.567 1.00 72.88 137 ILE A N 1
ATOM 1083 C CA . ILE A 1 137 ? 24.240 14.732 -65.855 1.00 72.88 137 ILE A CA 1
ATOM 1084 C C . ILE A 1 137 ? 25.335 14.374 -66.867 1.00 72.88 137 ILE A C 1
ATOM 1086 O O . ILE A 1 137 ? 25.575 15.136 -67.799 1.00 72.88 137 ILE A O 1
ATOM 1090 N N . ASP A 1 138 ? 25.964 13.208 -66.719 1.00 76.44 138 ASP A N 1
ATOM 1091 C CA . ASP A 1 138 ? 27.036 12.756 -67.611 1.00 76.44 138 ASP A CA 1
ATOM 1092 C C . ASP A 1 138 ? 26.508 12.449 -69.024 1.00 76.44 138 ASP A C 1
ATOM 1094 O O . ASP A 1 138 ? 27.129 12.809 -70.022 1.00 76.44 138 ASP A O 1
ATOM 1098 N N . THR A 1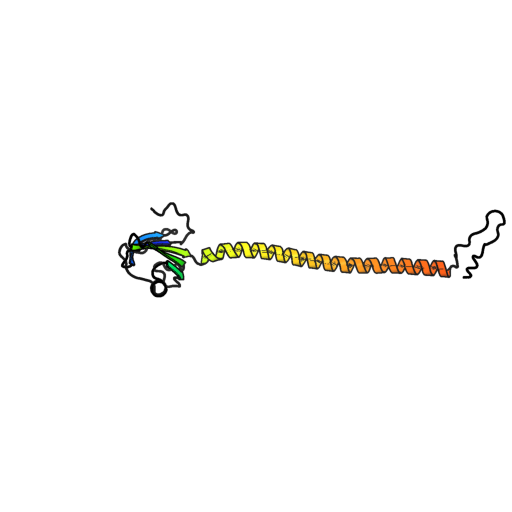 139 ? 25.301 11.882 -69.131 1.00 73.31 139 THR A N 1
ATOM 1099 C CA . THR A 1 139 ? 24.627 11.677 -70.425 1.00 73.31 139 THR A CA 1
ATOM 1100 C C . THR A 1 139 ? 24.205 12.987 -71.087 1.00 73.31 139 THR A C 1
ATOM 1102 O O . THR A 1 139 ? 24.392 13.122 -72.295 1.00 73.31 139 THR A O 1
ATOM 1105 N N . GLN A 1 140 ? 23.705 13.980 -70.338 1.00 69.25 140 GLN A N 1
ATOM 1106 C CA . GLN A 1 140 ? 23.449 15.309 -70.910 1.00 69.25 140 GLN A CA 1
ATOM 1107 C C . GLN A 1 140 ? 24.733 15.978 -71.400 1.00 69.25 140 GLN A C 1
ATOM 1109 O O . GLN A 1 140 ? 24.759 16.500 -72.511 1.00 69.25 140 GLN A O 1
ATOM 1114 N N . PHE A 1 141 ? 25.811 15.904 -70.619 1.00 69.12 141 PHE A N 1
ATOM 1115 C CA . PHE A 1 141 ? 27.097 16.477 -71.005 1.00 69.12 141 PHE A CA 1
ATOM 1116 C C . PHE A 1 141 ? 27.695 15.772 -72.234 1.00 69.12 141 PHE A C 1
ATOM 1118 O O . PHE A 1 141 ? 28.259 16.419 -73.116 1.00 69.12 141 PHE A O 1
ATOM 1125 N N . ALA A 1 142 ? 27.529 14.450 -72.343 1.00 69.56 142 ALA A N 1
ATOM 1126 C CA . ALA A 1 142 ? 27.931 13.687 -73.521 1.00 69.56 142 ALA A CA 1
ATOM 1127 C C . ALA A 1 142 ? 27.115 14.063 -74.772 1.00 69.56 142 ALA A C 1
ATOM 1129 O O . ALA A 1 142 ? 27.690 14.174 -75.853 1.00 69.56 142 ALA A O 1
ATOM 1130 N N . LEU A 1 143 ? 25.806 14.301 -74.633 1.00 65.81 143 LEU A N 1
ATOM 1131 C CA . LEU A 1 143 ? 24.935 14.751 -75.727 1.00 65.81 143 LEU A CA 1
ATOM 1132 C C . LEU A 1 143 ? 25.260 16.182 -76.180 1.00 65.81 143 LEU A C 1
ATOM 1134 O O . LEU A 1 143 ? 25.318 16.444 -77.382 1.00 65.81 143 LEU A O 1
ATOM 1138 N N . GLU A 1 144 ? 25.538 17.083 -75.236 1.00 63.06 144 GLU A N 1
ATOM 1139 C CA . GLU A 1 144 ? 25.971 18.456 -75.519 1.00 63.06 144 GLU A CA 1
ATOM 1140 C C . GLU A 1 144 ? 27.329 18.467 -76.239 1.00 63.06 144 GLU A C 1
ATOM 1142 O O . GLU A 1 144 ? 27.492 19.112 -77.275 1.00 63.06 144 GLU A O 1
ATOM 1147 N N . LYS A 1 145 ? 28.290 17.670 -75.755 1.00 65.44 145 LYS A N 1
ATOM 1148 C CA . LYS A 1 145 ? 29.620 17.533 -76.365 1.00 65.44 145 LYS A CA 1
ATOM 1149 C C . LYS A 1 145 ? 29.586 16.846 -77.734 1.00 65.44 145 LYS A C 1
ATOM 1151 O O . LYS A 1 145 ? 30.442 17.131 -78.570 1.00 65.44 145 LYS A O 1
ATOM 1156 N N . ALA A 1 146 ? 28.610 15.971 -77.980 1.00 67.38 146 ALA A N 1
ATOM 1157 C CA . ALA A 1 146 ? 28.373 15.365 -79.290 1.00 67.38 146 ALA A CA 1
ATOM 1158 C C . ALA A 1 146 ? 27.773 16.351 -80.314 1.00 67.38 146 ALA A C 1
ATOM 1160 O O . ALA A 1 146 ? 27.618 15.987 -81.478 1.00 67.38 146 ALA A O 1
ATOM 1161 N N . GLY A 1 147 ? 27.455 17.590 -79.913 1.00 56.53 147 GLY A N 1
ATOM 1162 C CA . GLY A 1 147 ? 26.984 18.635 -80.822 1.00 56.53 147 GLY A CA 1
ATOM 1163 C C . GLY A 1 147 ? 25.584 18.383 -81.380 1.00 56.53 147 GLY A C 1
ATOM 1164 O O . GLY A 1 147 ? 25.214 18.982 -82.387 1.00 56.53 147 GLY A O 1
ATOM 1165 N N . ILE A 1 148 ? 24.791 17.517 -80.740 1.00 55.94 148 ILE A N 1
ATOM 1166 C CA . ILE A 1 148 ? 23.395 17.271 -81.116 1.00 55.94 148 ILE A CA 1
ATOM 1167 C C . ILE A 1 148 ? 22.540 18.382 -80.490 1.00 55.94 148 ILE A C 1
ATOM 1169 O O . ILE A 1 148 ? 21.758 18.163 -79.567 1.00 55.94 148 ILE A O 1
ATOM 1173 N N . ALA A 1 149 ? 22.714 19.614 -80.967 1.00 53.09 149 ALA A N 1
ATOM 1174 C CA . ALA A 1 149 ? 21.702 20.640 -80.776 1.00 53.09 149 ALA A CA 1
ATOM 1175 C C . ALA A 1 149 ? 20.489 20.241 -81.627 1.00 53.09 149 ALA A C 1
ATOM 1177 O O . ALA A 1 149 ? 20.643 19.874 -82.794 1.00 53.09 149 ALA A O 1
ATOM 1178 N N . ILE A 1 150 ? 19.284 20.275 -81.054 1.00 54.69 150 ILE A N 1
ATOM 1179 C CA . ILE A 1 150 ? 18.047 20.059 -81.812 1.00 54.69 150 ILE A CA 1
ATOM 1180 C C . ILE A 1 150 ? 17.947 21.195 -82.838 1.00 54.69 150 ILE A C 1
ATOM 1182 O O . ILE A 1 150 ? 17.499 22.295 -82.521 1.00 54.69 150 ILE A O 1
ATOM 1186 N N . HIS A 1 151 ? 18.413 20.947 -84.059 1.00 56.09 151 HIS A N 1
ATOM 1187 C CA . HIS A 1 151 ? 18.200 21.845 -85.178 1.00 56.09 151 HIS A CA 1
ATOM 1188 C C . HIS A 1 151 ? 16.861 21.501 -85.822 1.00 56.09 151 HIS A C 1
ATOM 1190 O O . HIS A 1 151 ? 16.638 20.375 -86.266 1.00 56.09 151 HIS A O 1
ATOM 1196 N N . TRP A 1 152 ? 15.964 22.479 -85.874 1.00 56.78 152 TRP A N 1
ATOM 1197 C CA . TRP A 1 152 ? 14.728 22.358 -86.634 1.00 56.78 152 TRP A CA 1
ATOM 1198 C C . TRP A 1 152 ? 15.073 22.549 -88.115 1.00 56.78 152 TRP A C 1
ATOM 1200 O O . TRP A 1 152 ? 15.556 23.610 -88.513 1.00 56.78 152 TRP A O 1
ATOM 1210 N N . VAL A 1 153 ? 14.899 21.495 -88.912 1.00 57.81 153 VAL A N 1
ATOM 1211 C CA . VAL A 1 153 ? 15.078 21.528 -90.370 1.00 57.81 153 VAL A CA 1
ATOM 1212 C C . VAL A 1 153 ? 13.731 21.839 -91.005 1.00 57.81 153 VAL A C 1
ATOM 1214 O O . VAL A 1 153 ? 12.732 21.190 -90.688 1.00 57.81 153 VAL A O 1
ATOM 1217 N N . ASP A 1 154 ? 13.699 22.834 -91.886 1.00 57.25 154 ASP A N 1
ATOM 1218 C CA . ASP A 1 154 ? 12.505 23.151 -92.662 1.00 57.25 154 ASP A CA 1
ATOM 1219 C C . ASP A 1 154 ? 12.237 22.040 -93.695 1.00 57.25 154 ASP A C 1
ATOM 1221 O O . ASP A 1 154 ? 13.092 21.723 -94.525 1.00 57.25 154 ASP A O 1
ATOM 1225 N N . VAL A 1 155 ? 11.052 21.424 -93.639 1.00 61.66 155 VAL A N 1
ATOM 1226 C CA . VAL A 1 155 ? 10.732 20.202 -94.404 1.00 61.66 155 VAL A CA 1
ATOM 1227 C C . VAL A 1 155 ? 10.604 20.437 -95.913 1.00 61.66 155 VAL A C 1
ATOM 1229 O O . VAL A 1 155 ? 10.725 19.490 -96.688 1.00 61.66 155 VAL A O 1
ATOM 1232 N N . HIS A 1 156 ? 10.358 21.676 -96.343 1.00 57.00 156 HIS A N 1
ATOM 1233 C CA . HIS A 1 156 ? 10.158 22.002 -97.756 1.00 57.00 156 HIS A CA 1
ATOM 1234 C C . HIS A 1 156 ? 11.447 22.439 -98.445 1.00 57.00 156 HIS A C 1
ATOM 1236 O O . HIS A 1 156 ? 11.591 22.243 -99.651 1.00 57.00 156 HIS A O 1
ATOM 1242 N N . THR A 1 157 ? 12.378 23.005 -97.680 1.00 63.25 157 THR A N 1
ATOM 1243 C CA . THR A 1 157 ? 13.568 23.664 -98.229 1.00 63.25 157 THR A CA 1
ATOM 1244 C C . THR A 1 157 ? 14.862 22.928 -97.879 1.00 63.25 157 THR A C 1
ATOM 1246 O O . THR A 1 157 ? 15.867 23.098 -98.560 1.00 63.25 157 THR A O 1
ATOM 1249 N N . GLY A 1 158 ? 14.842 22.072 -96.851 1.00 59.22 158 GLY A N 1
ATOM 1250 C CA . GLY A 1 158 ? 16.007 21.307 -96.397 1.00 59.22 158 GLY A CA 1
ATOM 1251 C C . GLY A 1 158 ? 17.049 22.133 -95.636 1.00 59.22 158 GLY A C 1
ATOM 1252 O O . GLY A 1 158 ? 18.088 21.593 -95.263 1.00 59.22 158 GLY A O 1
ATOM 1253 N N . ASP A 1 159 ? 16.777 23.414 -95.380 1.00 59.56 159 ASP A N 1
ATOM 1254 C CA . ASP A 1 159 ? 17.690 24.317 -94.682 1.00 59.56 159 ASP A CA 1
ATOM 1255 C C . ASP A 1 159 ? 17.530 24.243 -93.155 1.00 59.56 159 ASP A C 1
ATOM 1257 O O . ASP A 1 159 ? 16.430 24.110 -92.606 1.00 59.56 159 ASP A O 1
ATOM 1261 N N . PHE A 1 160 ? 18.661 24.351 -92.452 1.00 60.47 160 PHE A N 1
ATOM 1262 C CA . PHE A 1 160 ? 18.722 24.381 -90.992 1.00 60.47 160 PHE A CA 1
ATOM 1263 C C . PHE A 1 160 ? 18.316 25.764 -90.465 1.00 60.47 160 PHE A C 1
ATOM 1265 O O . PHE A 1 160 ? 19.017 26.755 -90.682 1.00 60.47 160 PHE A O 1
ATOM 1272 N N . LEU A 1 161 ? 17.222 25.841 -89.703 1.00 56.19 161 LEU A N 1
ATOM 1273 C CA . LEU A 1 161 ? 16.799 27.090 -89.072 1.00 56.19 161 LEU A CA 1
ATOM 1274 C C . LEU A 1 161 ? 17.611 27.329 -87.791 1.00 56.19 161 LEU A C 1
ATOM 1276 O O . LEU A 1 161 ? 17.370 26.734 -86.739 1.00 56.19 161 LEU A O 1
ATOM 1280 N N . LEU A 1 162 ? 18.589 28.233 -87.866 1.00 50.19 162 LEU A N 1
ATOM 1281 C CA . LEU A 1 162 ? 19.228 28.808 -86.682 1.00 50.19 162 LEU A CA 1
ATOM 1282 C C . LEU A 1 162 ? 18.246 29.777 -86.014 1.00 50.19 162 LEU A C 1
ATOM 1284 O O . LEU A 1 162 ? 18.021 30.886 -86.502 1.00 50.19 162 LEU A O 1
ATOM 1288 N N . CYS A 1 163 ? 17.680 29.380 -84.873 1.00 50.84 163 CYS A N 1
ATOM 1289 C CA . CYS A 1 163 ? 16.906 30.286 -84.031 1.00 50.84 163 CYS A CA 1
ATOM 1290 C C . CYS A 1 163 ? 17.856 31.342 -83.444 1.00 50.84 163 CYS A C 1
ATOM 1292 O O . CYS A 1 163 ? 18.532 31.122 -82.439 1.00 50.84 163 CYS A O 1
ATOM 1294 N N . ARG A 1 164 ? 17.972 32.491 -84.115 1.00 42.56 164 ARG A N 1
ATOM 1295 C CA . ARG A 1 164 ? 18.769 33.625 -83.648 1.00 42.56 164 ARG A CA 1
ATOM 1296 C C . ARG A 1 164 ? 17.951 34.375 -82.600 1.00 42.56 164 ARG A C 1
ATOM 1298 O O . ARG A 1 164 ? 17.287 35.359 -82.910 1.00 42.56 164 ARG A O 1
ATOM 1305 N N . SER A 1 165 ? 17.987 33.902 -81.357 1.00 39.22 165 SER A N 1
ATOM 1306 C CA . SER A 1 165 ? 17.420 34.614 -80.211 1.00 39.22 165 SER A CA 1
ATOM 1307 C C . SER A 1 165 ? 18.168 35.938 -80.002 1.00 39.22 165 SER A C 1
ATOM 1309 O O . SER A 1 165 ? 19.251 35.977 -79.417 1.00 39.22 165 SER A O 1
ATOM 1311 N N . ARG A 1 166 ? 17.599 37.033 -80.508 1.00 37.00 166 ARG A N 1
ATOM 1312 C CA . ARG A 1 166 ? 17.825 38.381 -79.982 1.00 37.00 166 ARG A CA 1
ATOM 1313 C C . ARG A 1 166 ? 16.493 38.912 -79.466 1.00 37.00 166 ARG A C 1
ATOM 1315 O O . ARG A 1 166 ? 15.671 39.346 -80.265 1.00 37.00 166 ARG A O 1
ATOM 1322 N N . CYS A 1 167 ? 16.315 38.840 -78.154 1.00 35.56 167 CYS A N 1
ATOM 1323 C CA . CYS A 1 167 ? 16.145 39.990 -77.269 1.00 35.56 167 CYS A CA 1
ATOM 1324 C C . CYS A 1 167 ? 16.427 39.529 -75.839 1.00 35.56 167 CYS A C 1
ATOM 1326 O O . CYS A 1 167 ? 15.912 38.453 -75.468 1.00 35.56 167 CYS A O 1
#

Foldseek 3Di:
DCPVDDADAQKKKFKAALLRFTQDIDHRNPDDQDDGGDNDDFPFRVVQCVVPVAWDWTWSPCRDRVRFTWIWIWGADPVGRMIMIITHGPCVVCPVVVVVVVVVVVVVVVVVVVVVVVVVVVVVVVVVVVVVVVVVVVVVVVCVVVVPDPFDADPPPRDTDDPPDDD

Sequence (167 aa):
MFNDVKLAPGSAISLRDENMGLVARTTFDGKQAIQVGDKRLSPALENALKSSRLHGTYDSGNGAFDGVRRIYSYHLNQKYGFTVLVGIPVEVVLSEWYNQAFSILVLLIFFVVGTFVFSRSTLRTRELHKRNLKELIDTQFALEKAGIAIHWVDVHTGDFLLCRSRC

Secondary structure (DSSP, 8-state):
--TTS---TT-EEEEE-TT--EEEEEETTS-----TT-----HHHHHHHHH-SSEEEEE-GGG-TTS--EEEEEEE-TTT-PEEEEEEEHHHHHHHHHHHHHHHHHHHHHHHHHHHHHHHHHHHHHHHHHHHHHHHHHHHHHHHHTT----EE-TTT--EE------

Organism: NCBI:txid2899244

pLDDT: mean 80.76, std 14.68, range [35.56, 96.94]

Radius of gyration: 41.17 Å; chains: 1; bounding box: 51×58×120 Å